Protein AF-A0A7S3HTF3-F1 (afdb_monomer_lite)

Secondary structure (DSSP, 8-state):
-EEEEE---GGGGGGTT-EEEEEEE-TTS-EEEEETTSS-EEEEESSTTS--TT---EEEEESSPP-TT-SS-SSSSSS---SEEEEPPTT----SEEEEEEE--TTT-EEEEEEEEEE--------------------------------------

pLDDT: mean 82.84, std 20.29, range [40.34, 98.38]

Foldseek 3Di:
DKWAKDFDDPLVCVSHRFIWDFDAAACVGWTKTQTPPAQWIWTWAQAQLPPPDVRFTKTAIASADFCRDDNHNRSVPSDNDGQKIDGDDVPDDDDQWDWIFGQRDDVVGTDTTIMGTDPPPDPPPPPPPPPPDDDDDDDDDDDDDDDDDDDDDDDDD

Structure (mmCIF, N/CA/C/O backbone):
data_AF-A0A7S3HTF3-F1
#
_entry.id   AF-A0A7S3HTF3-F1
#
loop_
_atom_site.group_PDB
_atom_site.id
_atom_site.type_symbol
_atom_site.label_atom_id
_atom_site.label_alt_id
_atom_site.label_comp_id
_atom_site.label_asym_id
_atom_site.label_entity_id
_atom_site.label_seq_id
_atom_site.pdbx_PDB_ins_code
_atom_site.Cartn_x
_atom_site.Cartn_y
_atom_site.Cartn_z
_atom_site.occupancy
_atom_site.B_iso_or_equiv
_atom_site.auth_seq_id
_atom_site.auth_comp_id
_atom_site.auth_asym_id
_atom_site.auth_atom_id
_atom_site.pdbx_PDB_model_num
ATOM 1 N N . LYS A 1 1 ? -5.351 4.313 14.992 1.00 82.06 1 LYS A N 1
ATOM 2 C CA . LYS A 1 1 ? -5.865 5.047 13.811 1.00 82.06 1 LYS A CA 1
ATOM 3 C C . LYS A 1 1 ? -6.271 4.021 12.769 1.00 82.06 1 LYS A C 1
ATOM 5 O O . LYS A 1 1 ? -5.479 3.114 12.528 1.00 82.06 1 LYS A O 1
ATOM 10 N N . SER A 1 2 ? -7.466 4.159 12.203 1.00 92.00 2 SER A N 1
ATOM 11 C CA . SER A 1 2 ? -8.004 3.221 11.213 1.00 92.00 2 SER A CA 1
ATOM 12 C 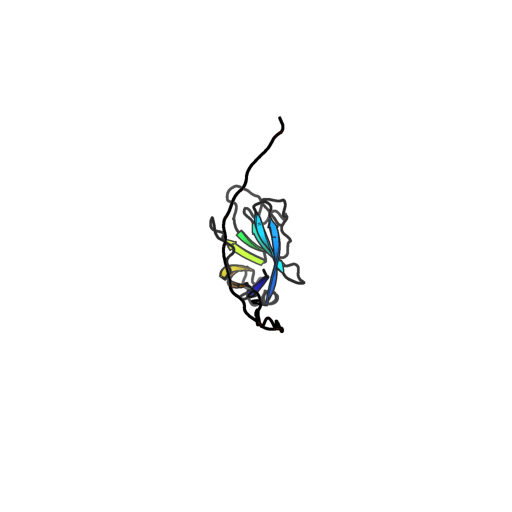C . SER A 1 2 ? -8.470 3.975 9.973 1.00 92.00 2 SER A C 1
ATOM 14 O O . SER A 1 2 ? -8.922 5.115 10.083 1.00 92.00 2 SER A O 1
ATOM 16 N N . LEU A 1 3 ? -8.374 3.345 8.811 1.00 94.19 3 LEU A N 1
ATOM 17 C CA . LEU A 1 3 ? -8.734 3.899 7.509 1.00 94.19 3 LEU A CA 1
ATOM 18 C C . LEU A 1 3 ? -9.784 3.000 6.863 1.00 94.19 3 LEU A C 1
ATOM 20 O O . LEU A 1 3 ? -9.640 1.788 6.899 1.00 94.19 3 LEU A O 1
ATOM 24 N N . THR A 1 4 ? -10.834 3.555 6.271 1.00 96.00 4 THR A N 1
ATOM 25 C CA . THR A 1 4 ? -11.814 2.787 5.489 1.00 96.00 4 THR A CA 1
ATOM 26 C C . THR A 1 4 ? -11.639 3.097 4.013 1.00 96.00 4 THR A C 1
ATOM 28 O O . THR A 1 4 ? -11.718 4.265 3.628 1.00 96.00 4 THR A O 1
ATOM 31 N N . LEU A 1 5 ? -11.403 2.063 3.206 1.00 97.06 5 LEU A N 1
ATOM 32 C CA . LEU A 1 5 ? -11.205 2.190 1.765 1.00 97.06 5 LEU A CA 1
ATOM 33 C C . LEU A 1 5 ? -12.545 2.275 1.023 1.00 97.06 5 LEU A C 1
ATOM 35 O O . LEU A 1 5 ? -13.504 1.572 1.343 1.00 97.06 5 LEU A O 1
ATOM 39 N N . SER A 1 6 ? -12.598 3.109 -0.006 1.00 97.88 6 SER A N 1
ATOM 40 C CA . SER A 1 6 ? -13.695 3.186 -0.974 1.00 97.88 6 SER A CA 1
ATOM 41 C C . SER A 1 6 ? -13.173 3.647 -2.336 1.00 97.88 6 SER A C 1
ATOM 43 O O . SER A 1 6 ? -12.075 4.198 -2.410 1.00 97.88 6 SER A O 1
ATOM 45 N N . GLY A 1 7 ? -13.953 3.423 -3.397 1.00 97.75 7 GLY A N 1
ATOM 46 C CA . GLY A 1 7 ? -13.619 3.827 -4.769 1.00 97.75 7 GLY A CA 1
ATOM 47 C C . GLY A 1 7 ? -12.963 2.737 -5.624 1.00 97.75 7 GLY A C 1
ATOM 48 O O . GLY A 1 7 ? -12.678 2.966 -6.796 1.00 97.75 7 GLY A O 1
ATOM 49 N N . ALA A 1 8 ? -12.757 1.532 -5.079 1.00 98.12 8 ALA A N 1
ATOM 50 C CA . ALA A 1 8 ? -12.227 0.411 -5.846 1.00 98.12 8 ALA A CA 1
ATOM 51 C C . ALA A 1 8 ? -13.194 0.020 -6.974 1.00 98.12 8 ALA A C 1
ATOM 53 O O . ALA A 1 8 ? -14.419 0.022 -6.795 1.00 98.12 8 ALA A O 1
ATOM 54 N N . CYS A 1 9 ? -12.639 -0.353 -8.127 1.00 98.25 9 CYS A N 1
ATOM 55 C CA . CYS A 1 9 ? -13.422 -0.759 -9.289 1.00 98.25 9 CYS A CA 1
ATOM 56 C C . CYS A 1 9 ? -14.249 -2.028 -9.033 1.00 98.25 9 CYS A C 1
ATOM 58 O O . CYS A 1 9 ? -13.994 -2.792 -8.102 1.00 98.25 9 CYS A O 1
ATOM 60 N N . ALA A 1 10 ? -15.223 -2.299 -9.909 1.00 98.00 10 ALA A N 1
ATOM 61 C CA . ALA A 1 10 ? -16.159 -3.417 -9.754 1.00 98.00 10 ALA A CA 1
ATOM 62 C C . ALA A 1 10 ? -15.476 -4.793 -9.602 1.00 98.00 10 ALA A C 1
ATOM 64 O O . ALA A 1 10 ? -15.949 -5.634 -8.830 1.00 98.00 10 ALA A O 1
ATOM 65 N N . TYR A 1 11 ? -14.346 -5.008 -10.288 1.00 98.19 11 TYR A N 1
ATOM 66 C CA . TYR A 1 11 ? -13.543 -6.230 -10.164 1.00 98.19 11 TYR A CA 1
ATOM 67 C C . TYR A 1 11 ? -12.968 -6.403 -8.750 1.00 98.19 11 TYR A C 1
ATOM 69 O O . TYR A 1 11 ? -13.019 -7.490 -8.183 1.00 98.19 11 TYR A O 1
ATOM 77 N N . LYS A 1 12 ? -12.514 -5.305 -8.136 1.00 97.56 12 LYS A N 1
ATOM 78 C CA . LYS A 1 12 ? -11.974 -5.243 -6.771 1.00 97.56 12 LYS A CA 1
ATOM 79 C C . LYS A 1 12 ? -13.012 -4.766 -5.744 1.00 97.56 12 LYS A C 1
ATOM 81 O O . LYS A 1 12 ? -12.655 -4.257 -4.685 1.00 97.56 12 LYS A O 1
ATOM 86 N N . ARG A 1 13 ? -14.316 -4.956 -6.003 1.00 97.25 13 ARG A N 1
ATOM 87 C CA . ARG A 1 13 ? -15.392 -4.423 -5.138 1.00 97.25 13 ARG A CA 1
ATOM 88 C C . ARG A 1 13 ? -15.292 -4.855 -3.673 1.00 97.25 13 ARG A C 1
ATOM 90 O O . ARG A 1 13 ? -15.755 -4.120 -2.814 1.00 97.25 13 ARG A O 1
ATOM 97 N N . ALA A 1 14 ? -14.709 -6.026 -3.401 1.00 96.69 14 ALA A N 1
ATOM 98 C CA . ALA A 1 14 ? -14.532 -6.555 -2.049 1.00 96.69 14 ALA A CA 1
ATOM 99 C C . ALA A 1 14 ? -13.580 -5.703 -1.191 1.00 96.69 14 ALA A C 1
ATOM 101 O O . ALA A 1 14 ? -13.645 -5.772 0.030 1.00 96.69 14 ALA A O 1
ATOM 102 N N . MET A 1 15 ? -12.736 -4.878 -1.820 1.00 97.38 15 MET A N 1
ATOM 103 C CA . MET A 1 15 ? -11.860 -3.947 -1.115 1.00 97.38 15 MET A CA 1
ATOM 104 C C . MET A 1 15 ? -12.626 -2.726 -0.579 1.00 97.38 15 MET A C 1
ATOM 106 O O . MET A 1 15 ? -12.197 -2.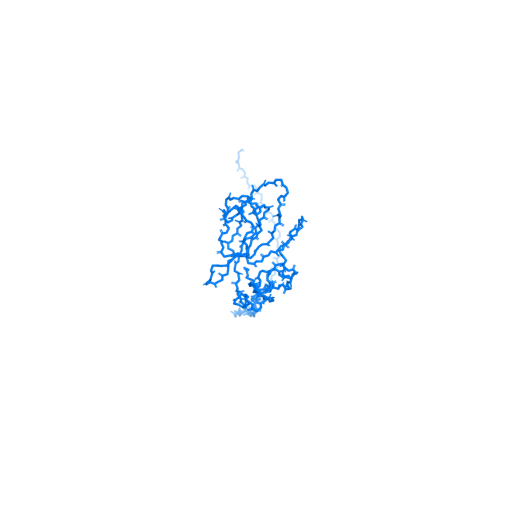094 0.387 1.00 97.38 15 MET A O 1
ATOM 110 N N . ASN A 1 16 ? -13.781 -2.390 -1.168 1.00 97.81 16 ASN A N 1
ATOM 111 C CA . ASN A 1 16 ? -14.617 -1.298 -0.678 1.00 97.81 16 ASN A CA 1
ATOM 112 C C . ASN A 1 16 ? -15.203 -1.650 0.696 1.00 97.81 16 ASN A C 1
ATOM 114 O O . ASN A 1 16 ? -15.831 -2.692 0.873 1.00 97.81 16 ASN A O 1
ATOM 118 N N . GLY A 1 17 ? -15.029 -0.751 1.661 1.00 96.44 17 GLY A N 1
ATOM 119 C CA . GLY A 1 17 ? -15.453 -0.932 3.048 1.00 96.44 17 GLY A CA 1
ATOM 120 C C . GLY A 1 17 ? -14.430 -1.650 3.930 1.00 96.44 17 GLY A C 1
ATOM 121 O O . GLY A 1 17 ? -14.628 -1.691 5.147 1.00 96.44 17 GLY A O 1
ATOM 122 N N . LEU A 1 18 ? -13.323 -2.162 3.373 1.00 97.12 18 LEU A N 1
ATOM 123 C CA . LEU A 1 18 ? -12.243 -2.706 4.195 1.00 97.12 18 LEU A CA 1
ATOM 124 C C . LEU A 1 18 ? -11.698 -1.624 5.125 1.00 97.12 18 LEU A C 1
ATOM 126 O O . LEU A 1 18 ? -11.427 -0.492 4.716 1.00 97.12 18 LEU A O 1
ATOM 130 N N . THR A 1 19 ? -11.548 -1.997 6.394 1.00 96.88 19 THR A N 1
ATOM 131 C CA . THR A 1 19 ? -10.953 -1.147 7.422 1.00 96.88 19 THR A CA 1
ATOM 132 C C . THR A 1 19 ? -9.520 -1.587 7.666 1.00 96.88 19 THR A C 1
ATOM 134 O O . THR A 1 19 ? -9.296 -2.735 8.039 1.00 96.88 19 THR A O 1
ATOM 137 N N . TYR A 1 20 ? -8.578 -0.670 7.501 1.00 96.56 20 TYR A N 1
ATOM 138 C CA . TYR A 1 20 ? -7.152 -0.869 7.702 1.00 96.56 20 TYR A CA 1
ATOM 139 C C . TYR A 1 20 ? -6.719 -0.217 9.011 1.00 96.56 20 TYR A C 1
ATOM 141 O O . TYR A 1 20 ? -6.911 0.985 9.194 1.00 96.56 20 TYR A O 1
ATOM 149 N N . ASP A 1 21 ? -6.126 -0.987 9.914 1.00 96.25 21 ASP A N 1
ATOM 150 C CA . ASP A 1 21 ? -5.531 -0.465 11.143 1.00 96.25 21 ASP A CA 1
ATOM 151 C C . ASP A 1 21 ? -4.038 -0.216 10.939 1.00 96.25 21 ASP A C 1
ATOM 153 O O . ASP A 1 21 ? -3.366 -0.979 10.244 1.00 96.25 21 ASP A O 1
ATOM 157 N N . LEU A 1 22 ? -3.511 0.846 11.558 1.00 95.62 22 LEU A N 1
ATOM 158 C CA . LEU A 1 22 ? -2.065 1.058 11.634 1.00 95.62 22 LEU A CA 1
ATOM 159 C C . LEU A 1 22 ? -1.422 -0.144 12.338 1.00 95.62 22 LEU A C 1
ATOM 161 O O . LEU A 1 22 ? -1.738 -0.409 13.498 1.00 95.62 22 LEU A O 1
ATOM 165 N N . ALA A 1 23 ? -0.530 -0.841 11.640 1.00 96.81 23 ALA A N 1
ATOM 166 C CA . ALA A 1 23 ? 0.058 -2.094 12.103 1.00 96.81 23 ALA A CA 1
ATOM 167 C C . ALA A 1 23 ? 1.530 -1.951 12.524 1.00 96.81 23 ALA A C 1
ATOM 169 O O . ALA A 1 23 ? 2.016 -2.759 13.313 1.00 96.81 23 ALA A O 1
ATOM 170 N N . GLY A 1 24 ? 2.224 -0.914 12.055 1.00 96.12 24 GLY A N 1
ATOM 171 C CA . GLY A 1 24 ? 3.596 -0.614 12.457 1.00 96.12 24 GLY A CA 1
ATOM 172 C C . GLY A 1 24 ? 4.280 0.349 11.496 1.00 96.12 24 GLY A C 1
ATOM 173 O O . GLY A 1 24 ? 3.610 1.109 10.793 1.00 96.12 24 GLY A O 1
ATOM 174 N N . THR A 1 25 ? 5.611 0.295 11.473 1.00 96.19 25 THR A N 1
ATOM 175 C CA . THR A 1 25 ? 6.462 1.054 10.551 1.00 96.19 25 THR A CA 1
ATOM 176 C C . THR A 1 25 ? 7.450 0.139 9.830 1.00 96.19 25 THR A C 1
ATOM 178 O O . THR A 1 25 ? 7.870 -0.877 10.388 1.00 96.19 25 THR A O 1
ATOM 181 N N . THR A 1 26 ? 7.815 0.497 8.604 1.00 95.44 26 THR A N 1
ATOM 182 C CA . THR A 1 26 ? 8.888 -0.124 7.810 1.00 95.44 26 THR A CA 1
ATOM 183 C C . THR A 1 26 ? 10.267 0.383 8.251 1.00 95.44 26 THR A C 1
ATOM 185 O O . THR A 1 26 ? 10.363 1.270 9.106 1.00 95.44 26 THR A O 1
ATOM 188 N N . ALA A 1 27 ? 11.348 -0.194 7.710 1.00 95.25 27 ALA A N 1
ATOM 189 C CA . ALA A 1 27 ? 12.721 0.126 8.119 1.00 95.25 27 ALA A CA 1
ATOM 190 C C . ALA A 1 27 ? 13.104 1.595 7.864 1.00 95.25 27 ALA A C 1
ATOM 192 O O . ALA A 1 27 ? 13.878 2.184 8.615 1.00 95.25 27 ALA A O 1
ATOM 193 N N . ASP A 1 28 ? 12.520 2.195 6.831 1.00 89.81 28 ASP A N 1
ATOM 194 C CA . ASP A 1 28 ? 12.650 3.603 6.452 1.00 89.81 28 ASP A CA 1
ATOM 195 C C . ASP A 1 28 ? 11.658 4.530 7.188 1.00 89.81 28 ASP A C 1
ATOM 197 O O . ASP A 1 28 ? 11.648 5.742 6.976 1.00 89.81 28 ASP A O 1
ATOM 201 N N . GLY A 1 29 ? 10.866 3.981 8.116 1.00 92.31 29 GLY A N 1
ATOM 202 C CA . GLY A 1 29 ? 10.030 4.733 9.050 1.00 92.31 29 GLY A CA 1
ATOM 203 C C . GLY A 1 29 ? 8.623 5.058 8.552 1.00 92.31 29 GLY A C 1
ATOM 204 O O . GLY A 1 29 ? 7.858 5.684 9.294 1.00 92.31 29 GLY A O 1
ATOM 205 N N . TRP A 1 30 ? 8.236 4.627 7.348 1.00 93.19 30 TRP A N 1
ATOM 206 C CA . TRP A 1 30 ? 6.870 4.826 6.864 1.00 93.19 30 TRP A CA 1
ATOM 207 C C . TRP A 1 30 ? 5.875 3.936 7.608 1.00 93.19 30 TRP A C 1
ATOM 209 O O . TRP A 1 30 ? 6.188 2.797 7.955 1.00 93.19 30 TRP A O 1
ATOM 219 N N . PRO A 1 31 ? 4.653 4.426 7.881 1.00 94.38 31 PRO A N 1
ATOM 220 C CA . PRO A 1 31 ? 3.614 3.588 8.450 1.00 94.38 31 PRO A CA 1
ATOM 221 C C . PRO A 1 31 ? 3.164 2.540 7.433 1.00 94.38 31 PRO A C 1
ATOM 223 O O . PRO A 1 31 ? 3.010 2.842 6.249 1.00 94.38 31 PRO A O 1
ATOM 226 N N . PHE A 1 32 ? 2.834 1.347 7.921 1.00 96.06 32 PHE A N 1
ATOM 227 C CA . PHE A 1 32 ? 2.046 0.393 7.151 1.00 96.06 32 PHE A CA 1
ATOM 228 C C . PHE A 1 32 ? 0.755 0.032 7.880 1.00 96.06 32 PHE A C 1
ATOM 230 O O . PHE A 1 32 ? 0.668 0.026 9.116 1.00 96.06 32 PHE A O 1
ATOM 237 N N . TYR A 1 33 ? -0.267 -0.269 7.092 1.00 97.06 33 TYR A N 1
ATOM 238 C CA . TYR A 1 33 ? -1.600 -0.590 7.567 1.00 97.06 33 TYR A CA 1
ATOM 239 C C . TYR A 1 33 ? -2.001 -1.990 7.122 1.00 97.06 33 TYR A C 1
ATOM 241 O O . TYR A 1 33 ? -1.575 -2.468 6.074 1.00 97.06 33 TYR A O 1
ATOM 249 N N . LYS A 1 34 ? -2.851 -2.634 7.917 1.00 97.88 34 LYS A N 1
ATOM 250 C CA . LYS A 1 34 ? -3.360 -3.986 7.682 1.00 97.88 34 LYS A CA 1
ATOM 251 C C . LYS A 1 34 ? -4.881 -3.977 7.701 1.00 97.88 34 LYS A C 1
ATOM 253 O O . LYS A 1 34 ? -5.477 -3.533 8.684 1.00 97.88 34 LYS A O 1
ATOM 258 N N . ALA A 1 35 ? -5.508 -4.482 6.642 1.00 97.81 35 ALA A N 1
ATOM 259 C CA . ALA A 1 35 ? -6.944 -4.712 6.610 1.00 97.81 35 ALA A CA 1
ATOM 260 C C . ALA A 1 35 ? -7.383 -5.712 7.691 1.00 97.81 35 ALA A C 1
ATOM 262 O O . ALA A 1 35 ? -6.736 -6.728 7.956 1.00 97.81 35 ALA A O 1
ATOM 263 N N . LYS A 1 36 ? -8.529 -5.440 8.314 1.00 97.19 36 LYS A N 1
ATOM 264 C CA . LYS A 1 36 ? -9.150 -6.342 9.286 1.00 97.19 36 LYS A CA 1
ATOM 265 C C . LYS A 1 36 ? -9.682 -7.591 8.594 1.00 97.19 36 LYS A C 1
ATOM 267 O O . LYS A 1 36 ? -10.551 -7.497 7.734 1.00 97.19 36 LYS A O 1
ATOM 272 N N . GLY A 1 37 ? -9.217 -8.752 9.047 1.00 96.25 37 GLY A N 1
ATOM 273 C CA . GLY A 1 37 ? -9.773 -10.055 8.672 1.00 96.25 37 GLY A CA 1
ATOM 274 C C . GLY A 1 37 ? -9.382 -10.573 7.286 1.00 96.25 37 GLY A C 1
ATOM 275 O O . GLY A 1 37 ? -9.830 -11.657 6.932 1.00 96.25 37 GLY A O 1
ATOM 276 N N . VAL A 1 38 ? -8.560 -9.845 6.523 1.00 97.38 38 VAL A N 1
ATOM 277 C CA . VAL A 1 38 ? -8.066 -10.275 5.205 1.00 97.38 38 VAL A CA 1
ATOM 278 C C . VAL A 1 38 ? -6.593 -9.919 5.020 1.00 97.38 38 VAL A C 1
ATOM 280 O O . VAL A 1 38 ? -6.092 -8.963 5.622 1.00 97.38 38 VAL A O 1
ATOM 283 N N . ASP A 1 39 ? -5.902 -10.690 4.185 1.00 97.62 39 ASP A N 1
ATOM 284 C CA . ASP A 1 39 ? -4.539 -10.420 3.723 1.00 97.62 39 ASP A CA 1
ATOM 285 C C . ASP A 1 39 ? -4.523 -9.320 2.675 1.00 97.62 39 ASP A C 1
ATOM 287 O O . ASP A 1 39 ? -4.518 -9.576 1.488 1.00 97.62 39 ASP A O 1
ATOM 291 N N . GLU A 1 40 ? -4.606 -8.083 3.177 1.00 98.06 40 GLU A N 1
ATOM 292 C CA . GLU A 1 40 ? -4.466 -6.856 2.404 1.00 98.06 40 GLU A CA 1
ATOM 293 C C . GLU A 1 40 ? -3.761 -5.788 3.258 1.00 98.06 40 GLU A C 1
ATOM 295 O O . GLU A 1 40 ? -4.051 -5.621 4.455 1.00 98.06 40 GLU A O 1
ATOM 300 N N . TYR A 1 41 ? -2.837 -5.062 2.646 1.00 97.81 41 TYR A N 1
ATOM 301 C CA . TYR A 1 41 ? -1.906 -4.147 3.285 1.00 97.81 41 TYR A CA 1
ATOM 302 C C . TYR A 1 41 ? -1.822 -2.839 2.509 1.00 97.81 41 TYR A C 1
ATOM 304 O O . TYR A 1 41 ? -2.076 -2.786 1.310 1.00 97.81 41 TYR A O 1
ATOM 312 N N . ILE A 1 42 ? -1.459 -1.774 3.218 1.00 96.81 42 ILE A N 1
ATOM 313 C CA . ILE A 1 42 ? -1.079 -0.504 2.605 1.00 96.81 42 ILE A CA 1
ATOM 314 C C . ILE A 1 42 ? 0.283 -0.107 3.143 1.00 96.81 42 ILE A C 1
ATOM 316 O O . ILE A 1 42 ? 0.439 0.008 4.361 1.00 96.81 42 ILE A O 1
ATOM 320 N N . TYR A 1 43 ? 1.245 0.123 2.260 1.00 95.94 43 TYR A N 1
ATOM 321 C CA . TYR A 1 43 ? 2.594 0.540 2.631 1.00 95.94 43 TYR A CA 1
ATOM 322 C C . TYR A 1 43 ? 3.238 1.388 1.538 1.00 95.94 43 TYR A C 1
ATOM 324 O O . TYR A 1 43 ? 2.719 1.502 0.428 1.00 95.94 43 TYR A O 1
ATOM 332 N N . HIS A 1 44 ? 4.340 2.031 1.907 1.00 95.38 44 HIS A N 1
ATOM 333 C CA . HIS A 1 44 ? 5.220 2.735 0.992 1.00 95.38 44 HIS A CA 1
ATOM 334 C C . HIS A 1 44 ? 6.412 1.833 0.680 1.00 95.38 44 HIS A C 1
ATOM 336 O O . HIS A 1 44 ? 7.058 1.361 1.613 1.00 95.38 44 HIS A O 1
ATOM 342 N N . ASP A 1 45 ? 6.702 1.622 -0.597 1.00 94.19 45 ASP A N 1
ATOM 343 C CA . ASP A 1 45 ? 7.917 0.966 -1.068 1.00 94.19 45 ASP A CA 1
ATOM 344 C C . ASP A 1 45 ? 8.720 1.967 -1.898 1.00 94.19 45 ASP A C 1
ATOM 346 O O . ASP A 1 45 ? 8.214 2.521 -2.874 1.00 94.19 45 ASP A O 1
ATOM 350 N N . ALA A 1 46 ? 9.950 2.249 -1.476 1.00 92.88 46 ALA A N 1
ATOM 351 C CA . ALA A 1 46 ? 10.813 3.203 -2.161 1.00 92.88 46 ALA A CA 1
ATOM 352 C C . ALA A 1 46 ? 11.375 2.652 -3.483 1.00 92.88 46 ALA A C 1
ATOM 354 O O . ALA A 1 46 ? 11.797 3.447 -4.324 1.00 92.88 46 ALA A O 1
ATOM 355 N N . ASP A 1 47 ? 11.398 1.327 -3.642 1.00 93.25 47 ASP A N 1
ATOM 356 C CA . ASP A 1 47 ? 11.959 0.610 -4.782 1.00 93.25 47 ASP A CA 1
ATOM 357 C C . ASP A 1 47 ? 11.315 -0.783 -4.885 1.00 93.25 47 ASP A C 1
ATOM 359 O O . ASP A 1 47 ? 11.850 -1.766 -4.370 1.00 93.25 47 ASP A O 1
ATOM 363 N N . CYS A 1 48 ? 10.141 -0.848 -5.521 1.00 92.31 48 CYS A N 1
ATOM 364 C CA . CYS A 1 48 ? 9.275 -2.032 -5.478 1.00 92.31 48 CYS A CA 1
ATOM 365 C C . CYS A 1 48 ? 9.857 -3.319 -6.068 1.00 92.31 48 CYS A C 1
ATOM 367 O O . CYS A 1 48 ? 9.354 -4.380 -5.745 1.00 92.31 48 CYS A O 1
ATOM 369 N N . ASP A 1 49 ? 10.865 -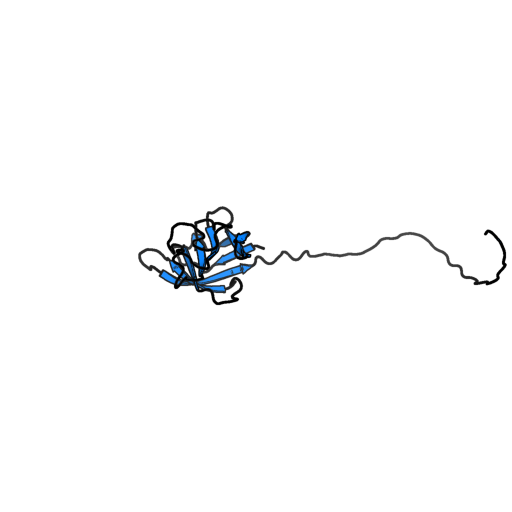3.262 -6.937 1.00 92.75 49 ASP A N 1
ATOM 370 C CA . ASP A 1 49 ? 11.520 -4.462 -7.478 1.00 92.75 49 ASP A CA 1
ATOM 371 C C . ASP A 1 49 ? 12.967 -4.630 -6.988 1.00 92.75 49 ASP A C 1
ATOM 373 O O . ASP A 1 49 ? 13.649 -5.583 -7.373 1.00 92.75 49 ASP A O 1
ATOM 377 N N . GLY A 1 50 ? 13.454 -3.707 -6.151 1.00 91.69 50 GLY A N 1
ATOM 378 C CA . GLY A 1 50 ? 14.819 -3.718 -5.632 1.00 91.69 50 GLY A CA 1
ATOM 379 C C . GLY A 1 50 ? 15.899 -3.513 -6.700 1.00 91.69 50 GLY A C 1
ATOM 380 O O . GLY A 1 50 ? 17.070 -3.827 -6.454 1.00 91.69 50 GLY A O 1
ATOM 381 N N . ALA A 1 51 ? 15.549 -3.027 -7.898 1.00 90.12 51 ALA A N 1
ATOM 382 C CA . ALA A 1 51 ? 16.497 -2.844 -8.997 1.00 90.12 51 ALA A CA 1
ATOM 383 C C . ALA A 1 51 ? 17.409 -1.613 -8.813 1.00 90.12 51 ALA A C 1
ATOM 385 O O . ALA A 1 51 ? 18.417 -1.460 -9.518 1.00 90.12 51 ALA A O 1
ATOM 386 N N . GLY A 1 52 ? 17.094 -0.731 -7.864 1.00 87.50 52 GLY A N 1
ATOM 387 C CA . GLY A 1 52 ? 17.890 0.429 -7.494 1.00 87.50 52 GLY A CA 1
ATOM 388 C C . GLY A 1 52 ? 17.779 1.582 -8.489 1.00 87.50 52 GLY A C 1
ATOM 389 O O . GLY A 1 52 ? 17.013 2.525 -8.298 1.00 87.50 52 GLY A O 1
ATOM 390 N N . ALA A 1 53 ? 18.610 1.596 -9.533 1.00 74.81 53 ALA A N 1
ATOM 391 C CA . ALA A 1 53 ? 18.640 2.728 -10.460 1.00 74.81 53 ALA A CA 1
ATOM 392 C C . ALA A 1 53 ? 17.300 2.839 -11.214 1.00 74.81 53 ALA A C 1
ATOM 394 O O . ALA A 1 53 ? 16.947 1.946 -11.979 1.00 74.81 53 ALA A O 1
ATOM 395 N N . ASN A 1 54 ? 16.607 3.975 -11.052 1.00 75.25 54 ASN A N 1
ATOM 396 C CA . ASN A 1 54 ? 15.223 4.229 -11.497 1.00 75.25 54 ASN A CA 1
ATOM 397 C C . ASN A 1 54 ? 14.121 3.604 -10.620 1.00 75.25 54 ASN A C 1
ATOM 399 O O . ASN A 1 54 ? 13.008 3.411 -11.110 1.00 75.25 54 ASN A O 1
ATOM 403 N N . ALA A 1 55 ? 14.421 3.350 -9.343 1.00 81.56 55 ALA A N 1
ATOM 404 C CA . ALA A 1 55 ? 13.459 2.935 -8.331 1.00 81.56 55 ALA A CA 1
ATOM 405 C C . ALA A 1 55 ? 12.147 3.730 -8.408 1.00 81.56 55 ALA A C 1
ATOM 407 O O . ALA A 1 55 ? 12.134 4.969 -8.436 1.00 81.56 55 ALA A O 1
ATOM 408 N N . LEU A 1 56 ? 11.037 2.997 -8.437 1.00 84.44 56 LEU A N 1
ATOM 409 C CA . LEU A 1 56 ? 9.703 3.569 -8.356 1.00 84.44 56 LEU A CA 1
ATOM 410 C C . LEU A 1 56 ? 9.288 3.616 -6.890 1.00 84.44 56 LEU A C 1
ATOM 412 O O . LEU A 1 56 ? 8.986 2.590 -6.289 1.00 84.44 56 LEU A O 1
ATOM 416 N N . SER A 1 57 ? 9.243 4.831 -6.352 1.00 90.81 57 SER A N 1
ATOM 417 C CA . SER A 1 57 ? 8.721 5.091 -5.017 1.00 90.81 57 SER A CA 1
ATOM 418 C C . SER A 1 57 ? 7.196 5.138 -5.064 1.00 90.81 57 SER A C 1
ATOM 420 O O . SER A 1 57 ? 6.612 6.020 -5.706 1.00 90.81 57 SER A O 1
ATOM 422 N N . LEU A 1 58 ? 6.541 4.172 -4.428 1.00 93.81 58 LEU A N 1
ATOM 423 C CA . LEU A 1 58 ? 5.112 3.918 -4.560 1.00 93.81 58 LEU A CA 1
ATOM 424 C C . LEU A 1 58 ? 4.448 3.758 -3.195 1.00 93.81 58 LEU A C 1
ATOM 426 O O . LEU A 1 58 ? 4.950 3.077 -2.307 1.00 93.81 58 LEU A O 1
ATOM 430 N N . TRP A 1 59 ? 3.242 4.300 -3.069 1.00 95.50 59 TRP A N 1
ATOM 431 C CA . TRP A 1 59 ? 2.258 3.750 -2.143 1.00 95.50 59 TRP A CA 1
ATOM 432 C C . TRP A 1 59 ? 1.537 2.594 -2.827 1.00 95.50 59 TRP A C 1
ATOM 434 O O . TRP A 1 59 ? 1.073 2.752 -3.960 1.00 95.50 59 TRP A O 1
ATOM 444 N N . VAL A 1 60 ? 1.402 1.460 -2.146 1.00 96.25 60 VAL A N 1
ATOM 445 C CA . VAL A 1 60 ? 0.795 0.248 -2.710 1.00 96.25 60 VAL A CA 1
ATOM 446 C C . VAL A 1 60 ? -0.336 -0.293 -1.839 1.00 96.25 60 VAL A C 1
ATOM 448 O O . VAL A 1 60 ? -0.359 -0.098 -0.623 1.00 96.25 60 VAL A O 1
ATOM 451 N N . LEU A 1 61 ? -1.297 -0.936 -2.500 1.00 97.44 61 LEU A N 1
ATOM 452 C CA . LEU A 1 61 ? -2.294 -1.835 -1.924 1.00 97.44 61 LEU A CA 1
ATOM 453 C C . LEU A 1 61 ? -1.928 -3.246 -2.374 1.00 97.44 61 LEU A C 1
ATOM 455 O O . LEU A 1 61 ? -1.915 -3.490 -3.583 1.00 97.44 61 LEU A O 1
ATOM 459 N N . ASP A 1 62 ? -1.638 -4.133 -1.433 1.00 97.25 62 ASP A N 1
ATOM 460 C CA . ASP A 1 62 ? -1.063 -5.451 -1.715 1.00 97.25 62 ASP A CA 1
ATOM 461 C C . ASP A 1 62 ? -1.648 -6.537 -0.809 1.00 97.25 62 ASP A C 1
ATOM 463 O O . ASP A 1 62 ? -2.012 -6.254 0.334 1.00 97.25 62 ASP A O 1
ATOM 467 N N . ASP A 1 63 ? -1.711 -7.777 -1.286 1.00 97.06 63 ASP A N 1
ATOM 468 C CA . ASP A 1 63 ? -2.041 -8.940 -0.459 1.00 97.06 63 ASP A CA 1
ATOM 469 C C . ASP A 1 63 ? -0.816 -9.540 0.257 1.00 97.06 63 ASP A C 1
ATOM 471 O O . ASP A 1 63 ? -0.959 -10.320 1.207 1.00 97.06 63 ASP A O 1
ATOM 475 N N . SER A 1 64 ? 0.384 -9.080 -0.094 1.00 97.38 64 SER A N 1
ATOM 476 C CA . SER A 1 64 ? 1.645 -9.430 0.548 1.00 97.38 64 SER A CA 1
ATOM 477 C C . SER A 1 64 ? 1.980 -8.499 1.714 1.00 97.38 64 SER A C 1
ATOM 479 O O . SER A 1 64 ? 1.835 -7.276 1.673 1.00 97.38 64 SER A O 1
ATOM 481 N N . LYS A 1 65 ? 2.428 -9.091 2.826 1.00 96.94 65 LYS A N 1
ATOM 482 C CA . LYS A 1 65 ? 2.837 -8.332 4.013 1.00 96.94 65 LYS A CA 1
ATOM 483 C C . LYS A 1 65 ? 4.199 -7.668 3.756 1.00 96.94 65 LYS A C 1
ATOM 485 O O . LYS A 1 65 ? 5.137 -8.402 3.454 1.00 96.94 65 LYS A O 1
ATOM 490 N N . PRO A 1 66 ? 4.375 -6.364 4.046 1.00 97.75 66 PRO A N 1
ATOM 491 C CA . PRO A 1 66 ? 5.679 -5.728 3.910 1.00 97.75 66 PRO A CA 1
ATOM 492 C C . PRO A 1 66 ? 6.688 -6.275 4.931 1.00 97.75 66 PRO A C 1
ATOM 494 O O . PRO A 1 66 ? 6.393 -6.436 6.126 1.00 97.75 66 PRO A O 1
ATOM 497 N N . ASN A 1 67 ? 7.912 -6.507 4.472 1.00 97.06 67 ASN A N 1
ATOM 498 C CA . ASN A 1 67 ? 9.075 -6.816 5.278 1.00 97.06 67 ASN A CA 1
ATOM 499 C C . ASN A 1 67 ? 9.547 -5.544 5.983 1.00 97.06 67 ASN A C 1
ATOM 501 O O . ASN A 1 67 ? 10.168 -4.661 5.402 1.00 97.06 67 ASN A O 1
ATOM 505 N N . THR A 1 68 ? 9.307 -5.476 7.288 1.00 97.00 68 THR A N 1
ATOM 506 C CA . THR A 1 68 ? 9.618 -4.295 8.103 1.00 97.00 68 THR A CA 1
ATOM 507 C C . THR A 1 68 ? 11.114 -4.080 8.352 1.00 97.00 68 THR A C 1
ATOM 509 O O . THR A 1 68 ? 11.476 -3.136 9.047 1.00 97.00 68 THR A O 1
ATOM 512 N N . THR A 1 69 ? 11.979 -4.963 7.850 1.00 96.75 69 THR A N 1
ATOM 513 C CA . THR A 1 69 ? 13.445 -4.848 7.949 1.00 96.75 69 THR A CA 1
ATOM 514 C C . THR A 1 69 ? 14.124 -4.587 6.606 1.00 96.75 69 THR A C 1
ATOM 516 O O . THR A 1 69 ? 15.295 -4.217 6.595 1.00 96.75 69 THR A O 1
ATOM 519 N N . ALA A 1 70 ? 13.401 -4.747 5.496 1.00 94.81 70 ALA A N 1
ATOM 520 C CA . ALA A 1 70 ? 13.875 -4.371 4.173 1.00 94.81 70 ALA A CA 1
ATOM 521 C C . ALA A 1 70 ? 13.665 -2.868 3.935 1.00 94.81 70 ALA A C 1
ATOM 523 O O . ALA A 1 70 ? 12.790 -2.244 4.537 1.00 94.81 70 ALA A O 1
ATOM 524 N N . THR A 1 71 ? 14.485 -2.293 3.059 1.00 91.88 71 THR A N 1
ATOM 525 C CA . THR A 1 71 ? 14.388 -0.885 2.631 1.00 91.88 71 THR A CA 1
ATOM 526 C C . THR A 1 71 ? 13.901 -0.728 1.188 1.00 91.88 71 THR A C 1
ATOM 528 O O . THR A 1 71 ? 13.678 0.394 0.752 1.00 91.88 71 THR A O 1
ATOM 531 N N . THR A 1 72 ? 13.787 -1.837 0.459 1.00 92.81 72 THR A N 1
ATOM 532 C CA . THR A 1 72 ? 13.401 -1.974 -0.956 1.00 92.81 72 THR A CA 1
ATOM 533 C C . THR A 1 72 ? 12.788 -3.364 -1.137 1.00 92.81 72 THR A C 1
ATOM 535 O O . THR A 1 72 ? 13.117 -4.235 -0.323 1.00 92.81 72 THR A O 1
ATOM 538 N N . ASP A 1 73 ? 11.983 -3.591 -2.180 1.00 93.56 73 ASP A N 1
ATOM 539 C CA . ASP A 1 73 ? 11.346 -4.890 -2.480 1.00 93.56 73 ASP A CA 1
ATOM 540 C C . ASP A 1 73 ? 10.684 -5.468 -1.219 1.00 93.56 73 ASP A C 1
ATOM 542 O O . ASP A 1 73 ? 11.093 -6.488 -0.653 1.00 93.56 73 ASP A O 1
ATOM 546 N N . LEU A 1 74 ? 9.749 -4.695 -0.657 1.00 95.94 74 LEU A N 1
ATOM 547 C CA . LEU A 1 74 ? 9.221 -4.952 0.680 1.00 95.94 74 LEU A CA 1
ATOM 548 C C . LEU A 1 74 ? 8.401 -6.243 0.738 1.00 95.94 74 LEU A C 1
ATOM 550 O O . LEU A 1 74 ? 8.297 -6.823 1.817 1.00 95.94 74 LEU A O 1
ATOM 554 N N . ASP A 1 75 ? 7.823 -6.710 -0.359 1.00 93.38 75 ASP A N 1
ATOM 555 C CA . ASP A 1 75 ? 7.150 -8.012 -0.443 1.00 93.38 75 ASP A CA 1
ATOM 556 C C . ASP A 1 75 ? 8.101 -9.158 -0.839 1.00 93.38 75 ASP A C 1
ATOM 558 O O . ASP A 1 75 ? 7.833 -10.314 -0.494 1.00 93.38 75 ASP A O 1
ATOM 562 N N . GLY A 1 76 ? 9.252 -8.848 -1.439 1.00 92.88 76 GLY A N 1
ATOM 563 C CA . GLY A 1 76 ? 10.349 -9.780 -1.682 1.00 92.88 76 GLY A CA 1
ATOM 564 C C . GLY A 1 76 ? 10.151 -10.663 -2.910 1.00 92.88 76 GLY A C 1
ATOM 565 O O . GLY A 1 76 ? 10.729 -11.756 -2.967 1.00 92.88 76 GLY A O 1
ATOM 566 N N . ASP A 1 77 ? 9.301 -10.257 -3.856 1.00 92.94 77 ASP A N 1
ATOM 567 C CA . ASP A 1 77 ? 9.064 -11.006 -5.093 1.00 92.94 77 ASP A CA 1
ATOM 568 C C . ASP A 1 77 ? 9.939 -10.516 -6.269 1.00 92.94 77 ASP A C 1
ATOM 570 O O . ASP A 1 77 ? 9.992 -11.174 -7.321 1.00 92.94 77 ASP A O 1
ATOM 574 N N . GLY A 1 78 ? 10.674 -9.412 -6.072 1.00 92.31 78 GLY A N 1
ATOM 575 C CA . GLY A 1 78 ? 11.529 -8.776 -7.070 1.00 92.31 78 GLY A CA 1
ATOM 576 C C . GLY A 1 78 ? 10.742 -8.164 -8.229 1.00 92.31 78 GLY A C 1
ATOM 577 O O . GLY A 1 78 ? 11.243 -8.104 -9.359 1.00 92.31 78 GLY A O 1
ATOM 578 N N . ARG A 1 79 ? 9.472 -7.808 -8.009 1.00 91.31 79 ARG A N 1
ATOM 579 C CA . ARG A 1 79 ? 8.546 -7.270 -9.003 1.00 91.31 79 ARG A CA 1
ATOM 580 C C . ARG A 1 79 ? 7.610 -6.256 -8.361 1.00 91.31 79 ARG A C 1
ATOM 582 O O . ARG A 1 79 ? 7.151 -6.349 -7.242 1.00 91.31 79 ARG A O 1
ATOM 589 N N . CYS A 1 80 ? 7.157 -5.326 -9.181 1.00 91.94 80 CYS A N 1
ATOM 590 C CA . CYS A 1 80 ? 6.155 -4.359 -8.758 1.00 91.94 80 CYS A CA 1
ATOM 591 C C . CYS A 1 80 ? 4.724 -4.909 -8.956 1.00 91.94 80 CYS A C 1
ATOM 593 O O . CYS A 1 80 ? 3.984 -4.407 -9.813 1.00 91.94 80 CYS A O 1
ATOM 595 N N . ASN A 1 81 ? 4.354 -5.972 -8.230 1.00 93.00 81 ASN A N 1
ATOM 596 C CA . ASN A 1 81 ? 3.087 -6.696 -8.383 1.00 93.00 81 ASN A CA 1
ATOM 597 C C . ASN A 1 81 ? 2.121 -6.492 -7.201 1.00 93.00 81 ASN A C 1
ATOM 599 O O . ASN A 1 81 ? 2.139 -7.242 -6.242 1.00 93.00 81 ASN A O 1
ATOM 603 N N . TYR A 1 82 ? 1.197 -5.547 -7.354 1.00 95.00 82 TYR A N 1
ATOM 604 C CA . TYR A 1 82 ? 0.236 -5.130 -6.323 1.00 95.00 82 TYR A CA 1
ATOM 605 C C . TYR A 1 82 ? -1.192 -5.041 -6.883 1.00 95.00 82 TYR A C 1
ATOM 607 O O . TYR A 1 82 ? -1.428 -5.055 -8.095 1.00 95.00 82 TYR A O 1
ATOM 615 N N . ASN A 1 83 ? -2.183 -4.854 -6.009 1.00 97.50 83 ASN A N 1
ATOM 616 C CA . ASN A 1 83 ? -3.571 -4.588 -6.401 1.00 97.50 83 ASN A CA 1
ATOM 617 C C . ASN A 1 83 ? -3.764 -3.167 -6.948 1.00 97.50 83 ASN A C 1
ATOM 619 O O . ASN A 1 83 ? -4.522 -2.955 -7.905 1.00 97.50 83 ASN A O 1
ATOM 623 N N . ALA A 1 84 ? -3.100 -2.186 -6.337 1.00 97.69 84 ALA A N 1
ATOM 624 C CA . ALA A 1 84 ? -3.104 -0.802 -6.788 1.00 97.69 84 ALA A CA 1
ATOM 625 C C . ALA A 1 84 ? -1.837 -0.061 -6.355 1.00 97.69 84 ALA A C 1
ATOM 627 O O . ALA A 1 84 ? -1.251 -0.382 -5.326 1.00 97.69 84 ALA A O 1
ATOM 628 N N . ARG A 1 85 ? -1.464 0.972 -7.114 1.00 96.19 85 ARG A N 1
ATOM 629 C CA . ARG A 1 85 ? -0.360 1.876 -6.789 1.00 96.19 85 ARG A CA 1
ATOM 630 C C . ARG A 1 85 ? -0.726 3.342 -6.926 1.00 96.19 85 ARG A C 1
ATOM 632 O O . ARG A 1 85 ? -1.594 3.717 -7.723 1.00 96.19 85 ARG A O 1
ATOM 639 N N . LEU A 1 86 ? 0.023 4.159 -6.210 1.00 95.62 86 LEU A N 1
ATOM 640 C CA . LEU A 1 86 ? 0.088 5.596 -6.370 1.00 95.62 86 LEU A CA 1
ATOM 641 C C . LEU A 1 86 ? 1.550 6.031 -6.315 1.00 95.62 86 LEU A C 1
ATOM 643 O O . LEU A 1 86 ? 2.244 5.745 -5.341 1.00 95.62 86 LEU A O 1
ATOM 647 N N . ASP A 1 87 ? 1.983 6.753 -7.342 1.00 92.94 87 ASP A N 1
ATOM 648 C CA . ASP A 1 87 ? 3.330 7.309 -7.396 1.00 92.94 87 ASP A CA 1
ATOM 649 C C . ASP A 1 87 ? 3.531 8.281 -6.223 1.00 92.94 87 ASP A C 1
ATOM 651 O O . ASP A 1 87 ? 2.714 9.178 -5.979 1.00 92.94 87 ASP A O 1
ATOM 655 N N . SER A 1 88 ? 4.603 8.070 -5.464 1.00 89.12 88 SER A N 1
ATOM 656 C CA . SER A 1 88 ? 4.933 8.860 -4.285 1.00 89.12 88 SER A CA 1
ATOM 657 C C . SER A 1 88 ? 5.817 10.037 -4.685 1.00 89.12 88 SER A C 1
ATOM 659 O O . SER A 1 88 ? 6.835 9.877 -5.362 1.00 89.12 88 SER A O 1
ATOM 661 N N . THR A 1 89 ? 5.442 11.244 -4.265 1.00 84.44 89 THR A N 1
ATOM 662 C CA . THR A 1 89 ? 6.303 12.425 -4.402 1.00 84.44 89 THR A CA 1
ATOM 663 C C . THR A 1 89 ? 7.101 12.663 -3.116 1.00 84.44 89 THR A C 1
ATOM 665 O O . THR A 1 89 ? 6.624 12.337 -2.026 1.00 84.44 89 THR A O 1
ATOM 668 N N . PRO A 1 90 ? 8.324 13.227 -3.183 1.00 78.44 90 PRO A N 1
ATOM 669 C CA . PRO A 1 90 ? 9.118 13.486 -1.985 1.00 78.44 90 PRO A CA 1
ATOM 670 C C . PRO A 1 90 ? 8.347 14.300 -0.937 1.00 78.44 90 PRO A C 1
ATOM 672 O O . PRO A 1 90 ? 7.830 15.377 -1.225 1.00 78.44 90 PRO A O 1
ATOM 675 N N . GLY A 1 91 ? 8.281 13.784 0.294 1.00 71.44 91 GLY A N 1
ATOM 676 C CA . GLY A 1 91 ? 7.555 14.420 1.398 1.00 71.44 91 GLY A CA 1
ATOM 677 C C . GLY A 1 91 ? 6.036 14.213 1.377 1.00 71.44 91 GLY A C 1
ATOM 678 O O . GLY A 1 91 ? 5.344 14.750 2.244 1.00 71.44 91 GLY A O 1
ATOM 679 N N . GLN A 1 92 ? 5.504 13.428 0.435 1.00 79.19 92 GLN A N 1
ATOM 680 C CA . GLN A 1 92 ? 4.090 13.078 0.400 1.00 79.19 92 GLN A CA 1
ATOM 681 C C . GLN A 1 92 ? 3.729 12.202 1.597 1.00 79.19 92 GLN A C 1
ATOM 683 O O . GLN A 1 92 ? 4.059 11.021 1.678 1.00 79.19 92 GLN A O 1
ATOM 688 N N . ILE A 1 93 ? 3.005 12.804 2.533 1.00 76.00 93 ILE A N 1
ATOM 689 C CA . ILE A 1 93 ? 2.357 12.082 3.623 1.00 76.00 93 ILE A CA 1
ATOM 690 C C . ILE A 1 93 ? 1.245 11.213 3.023 1.00 76.00 93 ILE A C 1
ATOM 692 O O . ILE A 1 93 ? 0.606 11.603 2.045 1.00 76.00 93 ILE A O 1
ATOM 696 N N . PHE A 1 94 ? 1.011 10.050 3.634 1.00 82.00 94 PHE A N 1
ATOM 697 C CA . PHE A 1 94 ? -0.030 9.100 3.253 1.00 82.00 94 PHE A CA 1
ATOM 698 C C . PHE A 1 94 ? -1.346 9.781 2.803 1.00 82.00 94 PHE A C 1
ATOM 700 O O . PHE A 1 94 ? -1.992 10.458 3.617 1.00 82.00 94 PHE A O 1
ATOM 707 N N . PRO A 1 95 ? -1.765 9.618 1.533 1.00 81.06 95 PRO A N 1
ATOM 708 C CA . PRO A 1 95 ? -2.900 10.350 0.991 1.00 81.06 95 PRO A CA 1
ATOM 709 C C . PRO A 1 95 ? -4.226 9.693 1.376 1.00 81.06 95 PRO A C 1
ATOM 711 O O . PRO A 1 95 ? -4.500 8.539 1.056 1.00 81.06 95 PRO A O 1
ATOM 714 N N . THR A 1 96 ? -5.102 10.462 2.021 1.00 88.31 96 THR A N 1
ATOM 715 C CA . THR A 1 96 ? -6.462 10.020 2.370 1.00 88.31 96 THR A CA 1
ATOM 716 C C . THR A 1 96 ? -7.419 10.025 1.177 1.00 88.31 96 THR A C 1
ATOM 718 O O . THR A 1 96 ? -8.475 9.400 1.246 1.00 88.31 96 THR A O 1
ATOM 721 N N . SER A 1 97 ? -7.075 10.705 0.083 1.00 91.56 97 SER A N 1
ATOM 722 C CA . SER A 1 97 ? -7.788 10.643 -1.194 1.00 91.56 97 SER A CA 1
ATOM 723 C C . SER A 1 97 ? -6.826 10.965 -2.333 1.00 91.56 97 SER A C 1
ATOM 725 O O . SER A 1 97 ? -6.119 11.969 -2.259 1.00 91.56 97 SER A O 1
ATOM 727 N N . ALA A 1 98 ? -6.794 10.131 -3.370 1.00 94.69 98 ALA A N 1
ATOM 728 C CA . ALA A 1 98 ? -5.973 10.336 -4.563 1.00 94.69 98 ALA A CA 1
ATOM 729 C C . ALA A 1 98 ? -6.495 9.490 -5.735 1.00 94.69 98 ALA A C 1
ATOM 731 O O . ALA A 1 98 ? -7.295 8.573 -5.538 1.00 94.69 98 ALA A O 1
ATOM 732 N N . THR A 1 99 ? -6.001 9.763 -6.940 1.00 96.56 99 THR A N 1
ATOM 733 C CA . THR A 1 99 ? -6.235 8.918 -8.115 1.00 96.56 99 THR A CA 1
ATOM 734 C C . THR A 1 99 ? -5.146 7.850 -8.196 1.00 96.56 99 THR A C 1
ATOM 736 O O . THR A 1 99 ? -3.985 8.157 -8.450 1.00 96.56 99 THR A O 1
ATOM 739 N N . TRP A 1 100 ? -5.519 6.592 -7.981 1.00 97.44 100 TRP A N 1
ATOM 740 C CA . TRP A 1 100 ? -4.626 5.434 -7.998 1.00 97.44 100 TRP A CA 1
ATOM 741 C C . TRP A 1 100 ? -4.699 4.704 -9.335 1.00 97.44 100 TRP A C 1
ATOM 743 O O . TRP A 1 100 ? -5.732 4.703 -10.006 1.00 97.44 100 TRP A O 1
ATOM 753 N N . ARG A 1 101 ? -3.623 4.008 -9.700 1.00 97.94 101 ARG A N 1
ATOM 754 C CA . ARG A 1 101 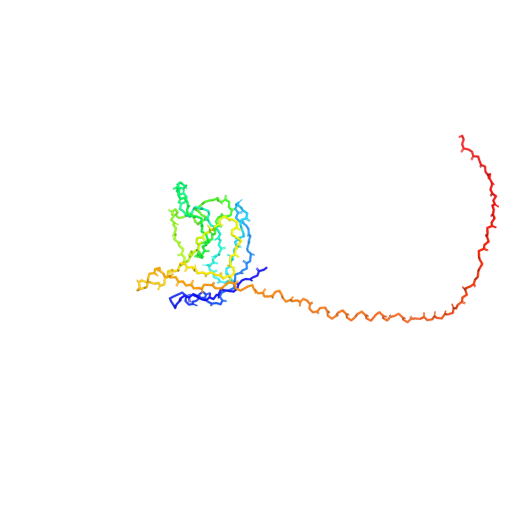? -3.642 2.990 -10.755 1.00 97.94 101 ARG A CA 1
ATOM 755 C C . ARG A 1 101 ? -4.004 1.657 -10.112 1.00 97.94 101 ARG A C 1
ATOM 757 O O . ARG A 1 101 ? -3.259 1.179 -9.269 1.00 97.94 101 ARG A O 1
ATOM 764 N N . MET A 1 102 ? -5.122 1.054 -10.504 1.00 98.38 102 MET A N 1
ATOM 765 C CA . MET A 1 102 ? -5.621 -0.209 -9.946 1.00 98.38 102 MET A CA 1
ATOM 766 C C . MET A 1 102 ? -5.824 -1.244 -11.048 1.00 98.38 102 MET A C 1
ATOM 768 O O . MET A 1 102 ? -6.320 -0.914 -12.129 1.00 98.38 102 MET A O 1
ATOM 772 N N . TYR A 1 103 ? -5.474 -2.498 -10.767 1.00 98.12 103 TYR A N 1
ATOM 773 C CA . TYR A 1 103 ? -5.781 -3.606 -11.661 1.00 98.12 103 TYR A CA 1
ATOM 774 C C . TYR A 1 103 ? -7.243 -4.039 -11.499 1.00 98.12 103 TYR A C 1
ATOM 776 O O . TYR A 1 103 ? -7.673 -4.489 -10.434 1.00 98.12 103 TYR A O 1
ATOM 784 N N . CYS A 1 104 ? -8.015 -3.930 -12.578 1.00 98.25 104 CYS A N 1
ATOM 785 C CA . CYS A 1 104 ? -9.463 -4.131 -12.586 1.00 98.25 104 CYS A CA 1
ATOM 786 C C . CYS A 1 104 ? -9.905 -5.337 -13.421 1.00 98.25 104 CYS A C 1
ATOM 788 O O . CYS A 1 104 ? -10.986 -5.330 -14.012 1.00 98.25 104 CYS A O 1
ATOM 790 N N . GLY A 1 105 ? -9.083 -6.389 -13.414 1.00 97.12 105 GLY A N 1
ATOM 791 C CA . GLY A 1 105 ? -9.337 -7.644 -14.118 1.00 97.12 105 GLY A CA 1
ATOM 792 C C . GLY A 1 105 ? -8.890 -7.599 -15.574 1.00 97.12 105 GLY A C 1
ATOM 793 O O . GLY A 1 105 ? -8.572 -6.540 -16.106 1.00 97.12 105 GLY A O 1
ATOM 794 N N . GLU A 1 106 ? -8.882 -8.754 -16.233 1.00 96.19 106 GLU A N 1
ATOM 795 C CA . GLU A 1 106 ? -8.313 -8.914 -17.579 1.00 96.19 106 GLU A CA 1
ATOM 796 C C . GLU A 1 106 ? -8.957 -7.999 -18.626 1.00 96.19 106 GLU A C 1
ATOM 798 O O . GLU A 1 106 ? -8.264 -7.443 -19.473 1.00 96.19 106 GLU A O 1
ATOM 803 N N . ALA A 1 107 ? -10.274 -7.791 -18.537 1.00 96.81 107 ALA A N 1
ATOM 804 C CA . ALA A 1 107 ? -11.013 -6.980 -19.501 1.00 96.81 107 ALA A CA 1
ATOM 805 C C . ALA A 1 107 ? -10.657 -5.483 -19.446 1.00 96.81 107 ALA A C 1
ATOM 807 O O . ALA A 1 107 ? -10.706 -4.808 -20.471 1.00 96.81 107 ALA A O 1
ATOM 808 N N . ALA A 1 108 ? -10.331 -4.956 -18.262 1.00 97.25 108 ALA A N 1
ATOM 809 C CA . ALA A 1 108 ? -10.032 -3.535 -18.069 1.00 97.25 108 ALA A CA 1
ATOM 810 C C . ALA A 1 108 ? -8.530 -3.257 -17.905 1.00 97.25 108 ALA A C 1
ATOM 812 O O . ALA A 1 108 ? -8.063 -2.162 -18.213 1.00 97.25 108 ALA A O 1
ATOM 813 N N . GLY A 1 109 ? -7.771 -4.234 -17.409 1.00 97.81 109 GLY A N 1
ATOM 814 C CA . GLY A 1 109 ? -6.376 -4.075 -17.033 1.00 97.81 109 GLY A CA 1
ATOM 815 C C . GLY A 1 109 ? -6.188 -3.017 -15.945 1.00 97.81 109 GLY A C 1
ATOM 816 O O . GLY A 1 109 ? -7.006 -2.867 -15.035 1.00 97.81 109 GLY A O 1
ATOM 817 N N . TRP A 1 110 ? -5.082 -2.282 -16.042 1.00 97.75 110 TRP A N 1
ATOM 818 C CA . TRP A 1 110 ? -4.773 -1.172 -15.147 1.00 97.75 110 TRP A CA 1
ATOM 819 C C . TRP A 1 110 ? -5.553 0.082 -15.543 1.00 97.75 110 TRP A C 1
ATOM 821 O O . TRP A 1 110 ? -5.343 0.643 -16.623 1.00 97.75 110 TRP A O 1
ATOM 831 N N . VAL A 1 111 ? -6.390 0.583 -14.641 1.00 98.25 111 VAL A N 1
ATOM 832 C CA . VAL A 1 111 ? -7.192 1.799 -14.837 1.00 98.25 111 VAL A CA 1
ATOM 833 C C . VAL A 1 111 ? -6.970 2.789 -13.700 1.00 98.25 111 VAL A C 1
ATOM 835 O O . VAL A 1 111 ? -6.465 2.431 -12.637 1.00 98.25 111 VAL A O 1
ATOM 838 N N . SER A 1 112 ? -7.300 4.054 -13.947 1.00 98.38 112 SER A N 1
ATOM 839 C CA . SER A 1 112 ? -7.242 5.089 -12.919 1.00 98.38 112 SER A CA 1
ATOM 840 C C . SER A 1 112 ? -8.554 5.095 -12.141 1.00 98.38 112 SER A C 1
ATOM 842 O O . SER A 1 112 ? -9.624 5.126 -12.748 1.00 98.38 112 SER A O 1
ATOM 844 N N . VAL A 1 113 ? -8.471 5.040 -10.816 1.00 98.12 113 VAL A N 1
ATOM 845 C CA . VAL A 1 113 ? -9.618 5.058 -9.902 1.00 98.12 113 VAL A CA 1
ATOM 846 C C . VAL A 1 113 ? -9.361 6.053 -8.783 1.00 98.12 113 VAL A C 1
ATOM 848 O O . VAL A 1 113 ? -8.252 6.130 -8.258 1.00 98.12 113 VAL A O 1
ATOM 851 N N . ASP A 1 114 ? -10.385 6.800 -8.393 1.00 97.75 114 ASP A N 1
ATOM 852 C CA . ASP A 1 114 ? -10.287 7.684 -7.238 1.00 97.75 114 ASP A CA 1
ATOM 853 C C . ASP A 1 114 ? -10.544 6.867 -5.977 1.00 97.75 114 ASP A C 1
ATOM 855 O O . ASP A 1 114 ? -11.677 6.470 -5.699 1.00 97.75 114 ASP A O 1
ATOM 859 N N . LEU A 1 115 ? -9.478 6.580 -5.228 1.00 97.44 115 LEU A N 1
ATOM 860 C CA . LEU A 1 115 ? -9.585 5.889 -3.950 1.00 97.44 115 LEU A CA 1
ATOM 861 C C . LEU A 1 115 ? -9.651 6.903 -2.819 1.00 97.44 115 LEU A C 1
ATOM 863 O O . LEU A 1 115 ? -8.898 7.879 -2.775 1.00 97.44 115 LEU A O 1
ATOM 867 N N . THR A 1 116 ? -10.518 6.620 -1.854 1.00 96.62 116 THR A N 1
ATOM 868 C CA . THR A 1 116 ? -10.605 7.362 -0.599 1.00 96.62 116 THR A CA 1
ATOM 869 C C . THR A 1 116 ? -10.356 6.420 0.571 1.00 96.62 116 THR A C 1
ATOM 871 O O . THR A 1 116 ? -11.037 5.407 0.726 1.00 96.62 116 THR A O 1
ATOM 874 N N . LEU A 1 117 ? -9.405 6.800 1.419 1.00 93.38 117 LEU A N 1
ATOM 875 C CA . LEU A 1 117 ? -9.032 6.179 2.685 1.00 93.38 117 LEU A CA 1
ATOM 876 C C . LEU A 1 117 ? -9.473 7.104 3.816 1.00 93.38 117 LEU A C 1
ATOM 878 O O . LEU A 1 117 ? -8.712 7.916 4.351 1.00 93.38 117 LEU A O 1
ATOM 882 N N . LYS A 1 118 ? -10.756 7.008 4.161 1.00 92.62 118 LYS A N 1
ATOM 883 C CA . LYS A 1 118 ? -11.358 7.856 5.187 1.00 92.62 118 LYS A CA 1
ATOM 884 C C . LYS A 1 118 ? -10.848 7.425 6.556 1.00 92.62 118 LYS A C 1
ATOM 886 O O . LYS A 1 118 ? -11.041 6.276 6.944 1.00 92.62 118 LYS A O 1
ATOM 891 N N . GLN A 1 119 ? -10.255 8.346 7.315 1.00 88.94 119 GLN A N 1
ATOM 892 C CA . GLN A 1 119 ? -9.953 8.074 8.719 1.00 88.94 119 GLN A CA 1
ATOM 893 C C . GLN A 1 119 ? -11.260 7.782 9.458 1.00 88.94 119 GLN A C 1
ATOM 895 O O . GLN A 1 119 ? -12.222 8.551 9.360 1.00 88.94 119 GLN A O 1
ATOM 900 N N . ALA A 1 120 ? -11.305 6.676 10.196 1.00 72.00 120 ALA A N 1
ATOM 901 C CA . ALA A 1 120 ? -12.342 6.488 11.193 1.00 72.00 120 ALA A CA 1
ATOM 902 C C . ALA A 1 120 ? -12.200 7.655 12.170 1.00 72.00 120 ALA A C 1
ATOM 904 O O . ALA A 1 120 ? -11.167 7.766 12.827 1.00 72.00 120 ALA A O 1
ATOM 905 N N . SER A 1 121 ? -13.183 8.562 12.198 1.00 59.00 121 SER A N 1
ATOM 906 C CA . SER A 1 121 ? -13.188 9.649 13.171 1.00 59.00 121 SER A CA 1
ATOM 907 C C . SER A 1 121 ? -12.985 9.022 14.537 1.00 59.00 121 SER A C 1
ATOM 909 O O . SER A 1 121 ? -13.764 8.142 14.922 1.00 59.00 121 SER A O 1
ATOM 911 N N . ASP A 1 122 ? -11.928 9.444 15.233 1.00 54.03 122 ASP A N 1
ATOM 912 C CA . ASP A 1 122 ? -11.758 9.111 16.635 1.00 54.03 122 ASP A CA 1
ATOM 913 C C . ASP A 1 122 ? -13.107 9.394 17.284 1.00 54.03 122 ASP A C 1
ATOM 915 O O . ASP A 1 122 ? -13.667 10.484 17.114 1.00 54.03 122 ASP A O 1
ATOM 919 N N . LYS A 1 123 ? -13.702 8.391 17.938 1.00 50.84 123 LYS A N 1
ATOM 920 C CA . LYS A 1 123 ? -14.843 8.675 18.795 1.00 50.84 123 LYS A CA 1
ATOM 921 C C . LYS A 1 123 ? -14.321 9.697 19.791 1.00 50.84 123 LYS A C 1
ATOM 923 O O . LYS A 1 123 ? -13.553 9.334 20.677 1.00 50.84 123 LYS A O 1
ATOM 928 N N . VAL A 1 124 ? -14.674 10.967 19.595 1.00 50.00 124 VAL A N 1
ATOM 929 C CA . VAL A 1 124 ? -14.414 12.016 20.572 1.00 50.00 124 VAL A CA 1
ATOM 930 C C . VAL A 1 124 ? -14.933 11.445 21.887 1.00 50.00 124 VAL A C 1
ATOM 932 O O . VAL A 1 124 ? -16.103 11.041 21.926 1.00 50.00 124 VAL A O 1
ATOM 935 N N . PRO A 1 125 ? -14.112 11.334 22.945 1.00 49.28 125 PRO A N 1
ATOM 936 C CA . PRO A 1 125 ? -14.662 11.101 24.259 1.00 49.28 125 PRO A CA 1
ATOM 937 C C . PRO A 1 125 ? -15.579 12.295 24.509 1.00 49.28 125 PRO A C 1
ATOM 939 O O . PRO A 1 125 ? -15.108 13.412 24.720 1.00 49.28 125 PRO A O 1
ATOM 942 N N . VAL A 1 126 ? -16.894 12.092 24.408 1.00 50.69 126 VAL A N 1
ATOM 943 C CA . VAL A 1 126 ? -17.866 13.035 24.951 1.00 50.69 126 VAL A CA 1
ATOM 944 C C . VAL A 1 126 ? -17.669 12.949 26.455 1.00 50.69 126 VAL A C 1
ATOM 946 O O . VAL A 1 126 ? -18.303 12.160 27.151 1.00 50.69 126 VAL A O 1
ATOM 949 N N . ALA A 1 127 ? -16.704 13.720 26.947 1.00 57.16 127 ALA A N 1
ATOM 950 C CA . ALA A 1 127 ? -16.604 14.048 28.344 1.00 57.16 127 ALA A CA 1
ATOM 951 C C . ALA A 1 127 ? -17.805 14.943 28.642 1.00 57.16 127 ALA A C 1
ATOM 953 O O . ALA A 1 127 ? -17.743 16.169 28.562 1.00 57.16 127 ALA A O 1
ATOM 954 N N . GLY A 1 128 ? -18.911 14.305 29.017 1.00 53.25 128 GLY A N 1
ATOM 955 C CA . GLY A 1 128 ? -19.766 14.855 30.051 1.00 53.25 128 GLY A CA 1
ATOM 956 C C . GLY A 1 128 ? -18.933 15.013 31.323 1.00 53.25 128 GLY A C 1
ATOM 957 O O . GLY A 1 128 ? -19.060 14.225 32.252 1.00 53.25 128 GLY A O 1
ATOM 958 N N . SER A 1 129 ? -18.056 16.020 31.354 1.00 51.19 129 SER A N 1
ATOM 959 C CA . SER A 1 129 ? -17.468 16.546 32.582 1.00 51.19 129 SER A CA 1
ATOM 960 C C . SER A 1 129 ? -18.546 17.359 33.281 1.00 51.19 129 SER A C 1
ATOM 962 O O . SER A 1 129 ? -18.529 18.587 33.310 1.00 51.19 129 SER A O 1
ATOM 964 N N . THR A 1 130 ? -19.519 16.655 33.846 1.00 44.03 130 THR A N 1
ATOM 965 C CA . THR A 1 130 ? -20.315 17.177 34.946 1.00 44.03 130 THR A CA 1
ATOM 966 C C . THR A 1 130 ? -19.417 17.131 36.178 1.00 44.03 130 THR A C 1
ATOM 968 O O . THR A 1 130 ? -19.469 16.195 36.968 1.00 44.03 130 THR A O 1
ATOM 971 N N . VAL A 1 131 ? -18.543 18.128 36.335 1.00 55.31 131 VAL A N 1
ATOM 972 C CA . VAL A 1 131 ? -17.901 18.370 37.630 1.00 55.31 131 VAL A CA 1
ATOM 973 C C . VAL A 1 131 ? -18.941 19.063 38.504 1.00 55.31 131 VAL A C 1
ATOM 975 O O . VAL A 1 131 ? -19.006 20.285 38.573 1.00 55.31 131 VAL A O 1
ATOM 978 N N . VAL A 1 132 ? -19.797 18.272 39.146 1.00 52.53 132 VAL A N 1
ATOM 979 C CA . VAL A 1 132 ? -20.529 18.705 40.337 1.00 52.53 132 VAL A CA 1
ATOM 980 C C . VAL A 1 132 ? -19.856 18.012 41.512 1.00 52.53 132 VAL A C 1
ATOM 982 O O . VAL A 1 132 ? -20.208 16.900 41.892 1.00 52.53 132 VAL A O 1
ATOM 985 N N . SER A 1 133 ? -18.835 18.671 42.058 1.00 48.72 133 SER A N 1
ATOM 986 C CA . SER A 1 133 ? -18.286 18.318 43.364 1.00 48.72 133 SER A CA 1
ATOM 987 C C . SER A 1 133 ? -19.327 18.642 44.429 1.00 48.72 133 SER A C 1
ATOM 989 O O . SER A 1 133 ? -19.534 19.799 44.792 1.00 48.72 133 SER A O 1
ATOM 991 N N . SER A 1 134 ? -19.986 17.610 44.941 1.00 50.94 134 SER A N 1
ATOM 992 C CA . SER A 1 134 ? -20.744 17.675 46.182 1.00 50.94 134 SER A CA 1
ATOM 993 C C . SER A 1 134 ? -19.775 17.654 47.368 1.00 50.94 134 SER A C 1
ATOM 995 O O . SER A 1 134 ? -19.328 16.585 47.781 1.00 50.94 134 SER A O 1
ATOM 997 N N . THR A 1 135 ? -19.482 18.819 47.948 1.00 48.88 135 THR A N 1
ATOM 998 C CA . THR A 1 135 ? -18.911 18.903 49.301 1.00 48.88 135 THR A CA 1
ATOM 999 C C . THR A 1 135 ? -1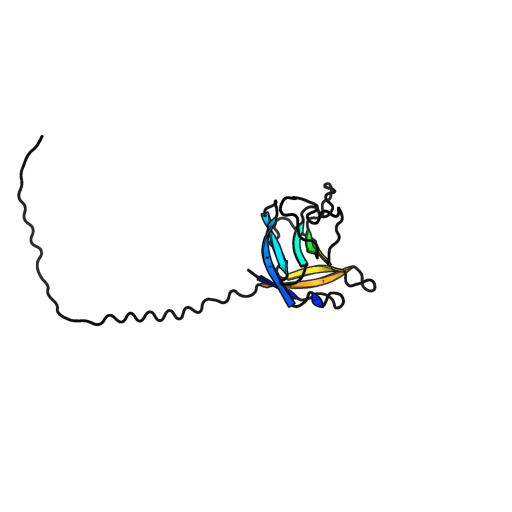9.946 19.516 50.230 1.00 48.88 135 THR A C 1
ATOM 1001 O O . THR A 1 135 ? -20.121 20.730 50.313 1.00 48.88 135 THR A O 1
ATOM 1004 N N . THR A 1 136 ? -20.653 18.647 50.945 1.00 47.59 136 THR A N 1
ATOM 1005 C CA . THR A 1 136 ? -21.414 19.002 52.140 1.00 47.59 136 THR A CA 1
ATOM 1006 C C . THR A 1 136 ? -20.447 19.111 53.318 1.00 47.59 136 THR A C 1
ATOM 1008 O O . THR A 1 136 ? -19.836 18.111 53.682 1.00 47.59 136 THR A O 1
ATOM 1011 N N . ARG A 1 137 ? -20.348 20.294 53.938 1.00 51.62 137 ARG A N 1
ATOM 1012 C CA . ARG A 1 137 ? -20.519 20.540 55.391 1.00 51.62 137 ARG A CA 1
ATOM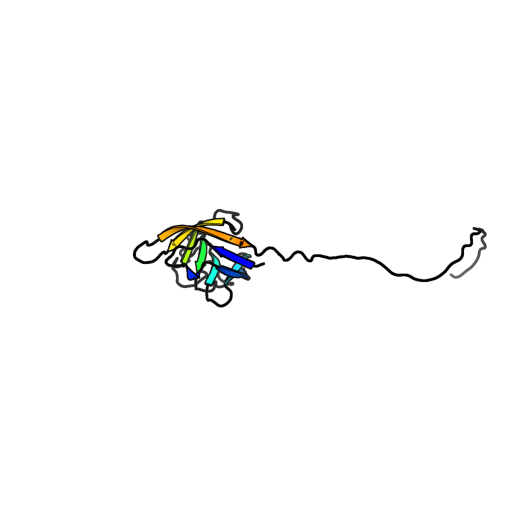 1013 C C . ARG A 1 137 ? -19.914 21.886 55.803 1.00 51.62 137 ARG A C 1
ATOM 1015 O O . ARG A 1 137 ? -18.712 22.079 55.732 1.00 51.62 137 ARG A O 1
ATOM 1022 N N . GLY A 1 138 ? -20.790 22.739 56.334 1.00 40.41 138 GLY A N 1
ATOM 1023 C CA . GLY A 1 138 ? -20.575 23.413 57.615 1.00 40.41 138 GLY A CA 1
ATOM 1024 C C . GLY A 1 138 ? -19.548 24.542 57.664 1.00 40.41 138 GLY A C 1
ATOM 1025 O O . GLY A 1 138 ? -18.392 24.314 57.970 1.00 40.41 138 GLY A O 1
ATOM 1026 N N . GLY A 1 139 ? -20.042 25.769 57.507 1.00 41.12 139 GLY A N 1
ATOM 1027 C CA . GLY A 1 139 ? -20.201 26.656 58.659 1.00 41.12 139 GLY A CA 1
ATOM 1028 C C . GLY A 1 139 ? -18.959 27.230 59.360 1.00 41.12 139 GLY A C 1
ATOM 1029 O O . GLY A 1 139 ? -18.193 26.524 60.000 1.00 41.12 139 GLY A O 1
ATOM 1030 N N . ILE A 1 140 ? -19.031 28.561 59.458 1.00 46.34 140 ILE A N 1
ATOM 1031 C CA . ILE A 1 140 ? -18.581 29.464 60.531 1.00 46.34 140 ILE A CA 1
ATOM 1032 C C . ILE A 1 140 ? -17.191 30.112 60.368 1.00 46.34 140 ILE A C 1
ATOM 1034 O O . ILE A 1 140 ? -16.150 29.476 60.266 1.00 46.34 140 ILE A O 1
ATOM 1038 N N . ALA A 1 141 ? -17.262 31.444 60.343 1.00 45.25 141 ALA A N 1
ATOM 1039 C CA . ALA A 1 141 ? -16.222 32.450 60.204 1.00 45.25 141 ALA A CA 1
ATOM 1040 C C . ALA A 1 141 ? -15.387 32.686 61.475 1.00 45.25 141 ALA A C 1
ATOM 1042 O O . ALA A 1 141 ? -15.895 32.486 62.574 1.00 45.25 141 ALA A O 1
ATOM 1043 N N . ALA A 1 142 ? -14.170 33.221 61.286 1.00 43.22 142 ALA A N 1
ATOM 1044 C CA . ALA A 1 142 ? -13.399 34.133 62.163 1.00 43.22 142 ALA A CA 1
ATOM 1045 C C . ALA A 1 142 ? -11.986 34.273 61.524 1.00 43.22 142 ALA A C 1
ATOM 1047 O O . ALA A 1 142 ? -11.310 33.268 61.353 1.00 43.22 142 ALA A O 1
ATOM 1048 N N . SER A 1 143 ? -11.528 35.393 60.934 1.00 44.28 143 SER A N 1
ATOM 1049 C CA . SER A 1 143 ? -11.052 36.652 61.560 1.00 44.28 143 SER A CA 1
ATOM 1050 C C . SER A 1 143 ? -10.411 36.379 62.932 1.00 44.28 143 SER A C 1
ATOM 1052 O O . SER A 1 143 ? -11.094 35.854 63.794 1.00 44.28 143 SER A O 1
ATOM 1054 N N . VAL A 1 144 ? -9.134 36.636 63.241 1.00 41.25 144 VAL A N 1
ATOM 1055 C CA . VAL A 1 144 ? -8.431 37.929 63.260 1.00 41.25 144 VAL A CA 1
ATOM 1056 C C . VAL A 1 144 ? -6.916 37.706 63.560 1.00 41.25 144 VAL A C 1
ATOM 1058 O O . VAL A 1 144 ? -6.546 36.696 64.149 1.00 41.25 144 VAL A O 1
ATOM 1061 N N . VAL A 1 145 ? -6.109 38.739 63.277 1.00 45.56 145 VAL A N 1
ATOM 1062 C CA . VAL A 1 145 ? -4.832 39.173 63.908 1.00 45.56 145 VAL A CA 1
ATOM 1063 C C . VAL A 1 145 ? -3.510 38.499 63.499 1.00 45.56 145 VAL A C 1
ATOM 1065 O O . VAL A 1 145 ? -3.154 37.404 63.919 1.00 45.56 145 VAL A O 1
ATOM 1068 N N . ALA A 1 146 ? -2.708 39.299 62.788 1.00 49.38 146 ALA A N 1
ATOM 1069 C CA . ALA A 1 146 ? -1.253 39.248 62.771 1.00 49.38 146 ALA A CA 1
ATOM 1070 C C . ALA A 1 146 ? -0.666 39.852 64.060 1.00 49.38 146 ALA A C 1
ATOM 1072 O O . ALA A 1 146 ? -1.105 40.921 64.485 1.00 49.38 146 ALA A O 1
ATOM 1073 N N . LEU A 1 147 ? 0.377 39.237 64.625 1.00 41.38 147 LEU A N 1
ATOM 1074 C CA . LEU A 1 147 ? 1.275 39.918 65.558 1.00 41.38 147 LEU A CA 1
ATOM 1075 C C . LEU A 1 147 ? 2.704 39.377 65.430 1.00 41.38 147 LEU A C 1
ATOM 1077 O O . LEU A 1 147 ? 2.982 38.211 65.701 1.00 41.38 147 LEU A O 1
ATOM 1081 N N . SER A 1 148 ? 3.601 40.259 65.007 1.00 44.53 148 SER A N 1
ATOM 1082 C CA . SER A 1 148 ? 5.052 40.108 65.062 1.00 44.53 148 SER A CA 1
ATOM 1083 C C . SER A 1 148 ? 5.543 40.246 66.507 1.00 44.53 148 SER A C 1
ATOM 1085 O O . SER A 1 148 ? 5.136 41.202 67.159 1.00 44.53 148 SER A O 1
ATOM 1087 N N . LEU A 1 149 ? 6.480 39.407 66.972 1.00 40.91 149 LEU A N 1
ATOM 1088 C CA . LEU A 1 149 ? 7.700 39.863 67.663 1.00 40.91 149 LEU A CA 1
ATOM 1089 C C . LEU A 1 149 ? 8.711 38.727 67.906 1.00 40.91 149 LEU A C 1
ATOM 1091 O O . LEU A 1 149 ? 8.363 37.561 68.042 1.00 40.91 149 LEU A O 1
ATOM 1095 N N . ALA A 1 150 ? 9.975 39.146 67.927 1.00 43.97 150 ALA A N 1
ATOM 1096 C CA . ALA A 1 150 ? 11.223 38.396 67.994 1.00 43.97 150 ALA A CA 1
ATOM 1097 C C . ALA A 1 150 ? 11.520 37.702 69.341 1.00 43.97 150 ALA A C 1
ATOM 1099 O O . ALA A 1 150 ? 10.846 37.963 70.331 1.00 43.97 150 ALA A O 1
ATOM 1100 N N . ILE A 1 151 ? 12.599 36.898 69.360 1.00 50.19 151 ILE A N 1
ATOM 1101 C CA . ILE A 1 151 ? 13.784 36.918 70.268 1.00 50.19 151 ILE A CA 1
ATOM 1102 C C . ILE A 1 151 ? 14.555 35.595 70.007 1.00 50.19 151 ILE A C 1
ATOM 1104 O O . ILE A 1 151 ? 13.985 34.521 70.124 1.00 50.19 151 ILE A O 1
ATOM 1108 N N . MET A 1 152 ? 15.715 35.604 69.338 1.00 40.34 152 MET A N 1
ATOM 1109 C CA . MET A 1 152 ? 17.102 35.789 69.822 1.00 40.34 152 MET A CA 1
ATOM 1110 C C . MET A 1 152 ? 17.736 34.565 70.528 1.00 40.34 152 MET A C 1
ATOM 1112 O O . MET A 1 152 ? 17.238 34.145 71.564 1.00 40.34 152 MET A O 1
ATOM 1116 N N . ARG A 1 153 ? 18.940 34.183 70.034 1.00 47.97 153 ARG A N 1
ATOM 1117 C CA . ARG A 1 153 ? 20.078 33.506 70.728 1.00 47.97 153 ARG A CA 1
ATOM 1118 C C . ARG A 1 153 ? 19.874 32.000 71.060 1.00 47.97 153 ARG A C 1
ATOM 1120 O O . ARG A 1 153 ? 18.815 31.617 71.510 1.00 47.97 153 ARG A O 1
ATOM 1127 N N . THR A 1 154 ? 20.814 31.056 70.891 1.00 42.94 154 THR A N 1
ATOM 1128 C CA . THR A 1 154 ? 22.286 31.084 70.744 1.00 42.94 154 THR A CA 1
ATOM 1129 C C . THR A 1 154 ? 22.837 29.682 70.372 1.00 42.94 154 THR A C 1
ATOM 1131 O O . THR A 1 154 ? 22.237 28.691 70.769 1.00 42.94 154 THR A O 1
ATOM 1134 N N . LEU A 1 155 ? 24.066 29.670 69.823 1.00 43.00 155 LEU A N 1
ATOM 1135 C CA . LEU A 1 155 ? 25.208 28.754 70.082 1.00 43.00 155 LEU A CA 1
ATOM 1136 C C . LEU A 1 155 ? 25.368 27.392 69.365 1.00 43.00 155 LEU A C 1
ATOM 1138 O O . LEU A 1 155 ? 24.424 26.626 69.214 1.00 43.00 155 LEU A O 1
ATOM 1142 N N . LEU A 1 156 ? 26.667 27.115 69.120 1.00 49.38 156 LEU A N 1
ATOM 1143 C CA . LEU A 1 156 ? 27.390 25.910 68.655 1.00 49.38 156 LEU A CA 1
ATOM 1144 C C . LEU A 1 156 ? 27.623 25.888 67.128 1.00 49.38 156 LEU A C 1
ATOM 1146 O O . LEU A 1 156 ? 26.665 25.815 66.372 1.00 49.38 156 LEU A O 1
ATOM 1150 N N . ALA A 1 157 ? 28.844 25.958 66.590 1.00 51.09 157 ALA A N 1
ATOM 1151 C CA . ALA A 1 157 ? 30.206 25.933 67.134 1.00 51.09 157 ALA A CA 1
ATOM 1152 C C . ALA A 1 157 ? 31.156 26.671 66.168 1.00 51.09 157 ALA A C 1
ATOM 1154 O O . ALA A 1 157 ? 30.772 26.828 64.986 1.00 51.09 157 ALA A O 1
#

Radius of gyration: 30.13 Å; chains: 1; bounding box: 52×51×90 Å

Organism: NCBI:txid89044

Sequence (157 aa):
KSLTLSGACAYKRAMNGLTYDLAGTTADGWPFYKAKGVDEYIYHDADCDGAGANALSLWVLDDSKPNTTATTDLDGDGRCNYNARLDSTPGQIFPTSATWRMYCGEAAGWVSVDLTLKQASDKVPVAGSTVVSSTTRGGIAASVVALSLAIMRTLLA